Protein AF-A0A653CJC9-F1 (afdb_monomer_lite)

Radius of gyration: 12.44 Å; chains: 1; bounding box: 32×20×34 Å

Secondary structure (DSSP, 8-state):
--GGGSHHHHHHHHHHHHHHHHHTT-HHHHHHHHHHHHHHHHHHHHT---HHHHHHHHHHHHHHHHHHHT-

Sequence (71 aa):
MIMESSSLNKAHQQQRRAEALLRQRKYDECIECHRQAILQLTEASKMTENPRSLESIRLQKLYHEKQIDLM

pLDDT: mean 92.63, std 13.28, range [36.91, 98.44]

Foldseek 3Di:
DDPCPALQNLLVVLQVVLVVCVVVVVLVSSLVSLVSSLVSLVVNCVVDPDPVSNVVSVVSNVVSVVSNVVD

Structure (mmCIF, N/CA/C/O backbone):
data_AF-A0A653CJC9-F1
#
_entry.id   AF-A0A653CJC9-F1
#
loop_
_atom_site.group_PDB
_atom_site.id
_atom_site.type_symbol
_atom_site.label_atom_id
_atom_site.label_alt_id
_atom_site.label_comp_id
_atom_site.label_asym_id
_atom_site.label_entity_id
_atom_site.label_seq_id
_atom_site.pdbx_PDB_ins_code
_atom_site.Cartn_x
_atom_site.Cartn_y
_atom_site.Cartn_z
_atom_site.occupancy
_atom_site.B_iso_or_equiv
_atom_site.auth_seq_id
_atom_site.auth_comp_id
_atom_site.auth_asym_id
_atom_site.auth_atom_id
_atom_site.pdbx_PDB_model_num
ATOM 1 N N . MET A 1 1 ? 20.572 11.999 -4.391 1.00 36.91 1 MET A N 1
ATOM 2 C CA . MET A 1 1 ? 19.243 12.531 -4.763 1.00 36.91 1 MET A CA 1
ATOM 3 C C . MET A 1 1 ? 18.270 12.143 -3.667 1.00 36.91 1 MET A C 1
ATOM 5 O O . MET A 1 1 ? 18.220 10.977 -3.300 1.00 36.91 1 MET A O 1
ATOM 9 N N . ILE A 1 2 ? 17.623 13.144 -3.078 1.00 40.12 2 ILE A N 1
ATOM 10 C CA . ILE A 1 2 ? 16.789 13.045 -1.878 1.00 40.12 2 ILE A CA 1
ATOM 11 C C . ILE A 1 2 ? 15.578 12.155 -2.185 1.00 40.12 2 ILE A C 1
ATOM 13 O O . ILE A 1 2 ? 14.736 12.493 -3.010 1.00 40.12 2 ILE A O 1
ATOM 17 N N . MET A 1 3 ? 15.527 10.988 -1.544 1.00 48.69 3 MET A N 1
ATOM 18 C CA . MET A 1 3 ? 14.468 9.989 -1.712 1.00 48.69 3 MET A CA 1
ATOM 19 C C . MET A 1 3 ? 13.128 10.469 -1.113 1.00 48.69 3 MET A C 1
ATOM 21 O O . MET A 1 3 ? 12.075 9.933 -1.453 1.00 48.69 3 MET A O 1
ATOM 25 N N . GLU A 1 4 ? 13.147 11.507 -0.266 1.00 45.78 4 GLU A N 1
ATOM 26 C CA . GLU A 1 4 ? 12.029 12.001 0.560 1.00 45.78 4 GLU A CA 1
ATOM 27 C C . GLU A 1 4 ? 10.794 12.501 -0.217 1.00 45.78 4 GLU A C 1
ATOM 29 O O . GLU A 1 4 ? 9.733 12.660 0.378 1.00 45.78 4 GLU A O 1
ATOM 34 N N . SER A 1 5 ? 10.872 12.670 -1.542 1.00 59.12 5 SER A N 1
ATOM 35 C CA . SER A 1 5 ? 9.763 13.145 -2.389 1.00 59.12 5 SER A CA 1
ATOM 36 C C . SER A 1 5 ? 9.217 12.120 -3.397 1.00 59.12 5 SER A C 1
ATOM 38 O O . SER A 1 5 ? 8.348 12.466 -4.199 1.00 59.12 5 SER A O 1
ATOM 40 N N . SER A 1 6 ? 9.679 10.864 -3.371 1.00 82.94 6 SER A N 1
ATOM 41 C CA . SER A 1 6 ? 9.182 9.822 -4.287 1.00 82.94 6 SER A CA 1
ATOM 42 C C . SER A 1 6 ? 7.756 9.366 -3.940 1.00 82.94 6 SER A C 1
ATOM 44 O O . SER A 1 6 ? 7.377 9.307 -2.767 1.00 82.94 6 SER A O 1
ATOM 46 N N . SER A 1 7 ? 6.953 9.003 -4.948 1.00 86.94 7 SER A N 1
ATOM 47 C CA . SER A 1 7 ? 5.579 8.511 -4.744 1.00 86.94 7 SER A CA 1
ATOM 48 C C . SER A 1 7 ? 5.533 7.276 -3.827 1.00 86.94 7 SER A C 1
ATOM 50 O O . SER A 1 7 ? 4.628 7.148 -3.009 1.00 86.94 7 SER A O 1
ATOM 52 N N . LEU A 1 8 ? 6.567 6.425 -3.844 1.00 89.62 8 LEU A N 1
ATOM 53 C CA . LEU A 1 8 ? 6.705 5.307 -2.897 1.00 89.62 8 LEU A CA 1
ATOM 54 C C . LEU A 1 8 ? 6.788 5.775 -1.439 1.00 89.62 8 LEU A C 1
ATOM 56 O O . LEU A 1 8 ? 6.095 5.247 -0.570 1.00 89.62 8 LEU A O 1
ATOM 60 N N . ASN A 1 9 ? 7.574 6.815 -1.159 1.00 91.19 9 ASN A N 1
ATOM 61 C CA . ASN A 1 9 ? 7.685 7.345 0.197 1.00 91.19 9 ASN A CA 1
ATOM 62 C C . ASN A 1 9 ? 6.370 7.950 0.695 1.00 91.19 9 ASN A C 1
ATOM 64 O O . ASN A 1 9 ? 6.015 7.764 1.863 1.00 91.19 9 ASN A O 1
ATOM 68 N N . LYS A 1 10 ? 5.609 8.603 -0.191 1.00 94.25 10 LYS A N 1
ATOM 69 C CA . LYS A 1 10 ? 4.260 9.090 0.132 1.00 94.25 10 LYS A CA 1
ATOM 70 C C . LYS A 1 10 ? 3.302 7.935 0.428 1.00 94.25 10 LYS A C 1
ATOM 72 O O . LYS A 1 10 ? 2.555 8.024 1.399 1.00 94.25 10 LYS A O 1
ATOM 77 N N . ALA A 1 11 ? 3.358 6.838 -0.331 1.00 95.31 11 ALA A N 1
ATOM 78 C CA . ALA A 1 11 ? 2.554 5.646 -0.051 1.00 95.31 11 ALA A CA 1
ATOM 79 C C . ALA A 1 11 ? 2.852 5.070 1.345 1.00 95.31 11 ALA A C 1
ATOM 81 O O . ALA A 1 11 ? 1.940 4.878 2.149 1.00 95.31 11 ALA A O 1
ATOM 82 N N . HIS A 1 12 ? 4.132 4.904 1.694 1.00 94.69 12 HIS A N 1
ATOM 83 C CA . HIS A 1 12 ? 4.526 4.415 3.019 1.00 94.69 12 HIS A CA 1
ATOM 84 C C . HIS A 1 12 ? 4.156 5.376 4.156 1.00 94.69 12 HIS A C 1
ATOM 86 O O . HIS A 1 12 ? 3.840 4.935 5.262 1.00 94.69 12 HIS A O 1
ATOM 92 N N . GLN A 1 13 ? 4.179 6.690 3.917 1.00 96.56 13 GLN A N 1
ATOM 93 C CA . GLN A 1 13 ? 3.697 7.665 4.896 1.00 96.56 13 GLN A CA 1
ATOM 94 C C . GLN A 1 13 ? 2.200 7.484 5.170 1.00 96.56 13 GLN A C 1
ATOM 96 O O . GLN A 1 13 ? 1.797 7.479 6.336 1.00 96.56 13 GLN A O 1
ATOM 101 N N . GLN A 1 14 ? 1.393 7.300 4.121 1.00 97.25 14 GLN A N 1
ATOM 102 C CA . GLN A 1 14 ? -0.039 7.047 4.272 1.00 97.25 14 GLN A CA 1
ATOM 103 C C . GLN A 1 14 ? -0.308 5.726 4.994 1.00 97.25 14 GLN A C 1
ATOM 105 O O . GLN A 1 14 ? -1.170 5.687 5.865 1.0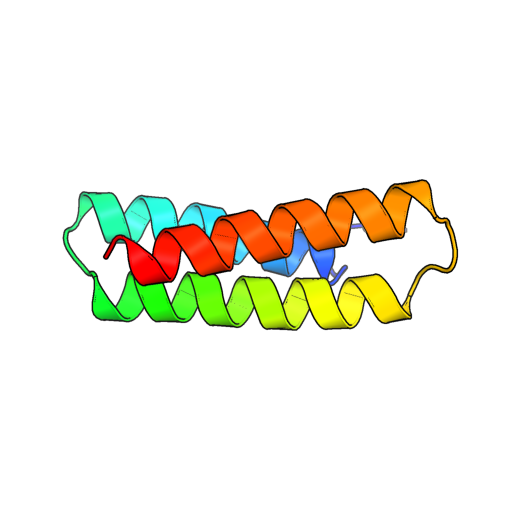0 97.25 14 GLN A O 1
ATOM 110 N N . GLN A 1 15 ? 0.475 4.676 4.731 1.00 96.75 15 GLN A N 1
ATOM 111 C CA . GLN A 1 15 ? 0.363 3.416 5.467 1.00 96.75 15 GLN A CA 1
ATOM 112 C C . GLN A 1 15 ? 0.575 3.606 6.978 1.00 96.75 15 GLN A C 1
ATOM 114 O O . GLN A 1 15 ? -0.279 3.214 7.770 1.00 96.75 15 GLN A O 1
ATOM 119 N N . ARG A 1 16 ? 1.666 4.267 7.392 1.00 98.12 16 ARG A N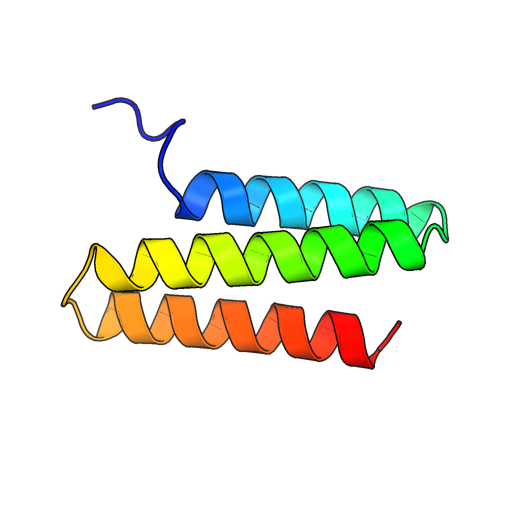 1
ATOM 120 C CA . ARG A 1 16 ? 1.926 4.528 8.822 1.00 98.12 16 ARG A CA 1
ATOM 121 C C . ARG A 1 16 ? 0.806 5.345 9.469 1.00 98.12 16 ARG A C 1
ATOM 123 O O . ARG A 1 16 ? 0.458 5.128 10.630 1.00 98.12 16 ARG A O 1
ATOM 130 N N . ARG A 1 17 ? 0.233 6.295 8.722 1.00 97.94 17 ARG A N 1
ATOM 131 C CA . ARG A 1 17 ? -0.920 7.081 9.176 1.00 97.94 17 ARG A CA 1
ATOM 132 C C . ARG A 1 17 ? -2.170 6.210 9.328 1.00 97.94 17 ARG A C 1
ATOM 134 O O . ARG A 1 17 ? -2.840 6.325 10.351 1.00 97.94 17 ARG A O 1
ATOM 141 N N . ALA A 1 18 ? -2.449 5.328 8.369 1.00 97.81 18 ALA A N 1
ATOM 142 C CA . ALA A 1 18 ? -3.562 4.386 8.426 1.00 97.81 18 ALA A CA 1
ATOM 143 C C . ALA A 1 18 ? -3.474 3.506 9.683 1.00 97.81 18 ALA A C 1
ATOM 145 O O . ALA A 1 18 ? -4.428 3.437 10.450 1.00 97.81 18 ALA A O 1
ATOM 146 N N . GLU A 1 19 ? -2.301 2.942 9.979 1.00 97.19 19 GLU A N 1
ATOM 147 C CA . GLU A 1 19 ? -2.063 2.125 11.180 1.00 97.19 19 GLU A CA 1
ATOM 148 C C . GLU A 1 19 ? -2.302 2.909 12.488 1.00 97.19 19 GLU A C 1
ATOM 150 O O . GLU A 1 19 ? -2.825 2.379 13.474 1.00 97.19 19 GLU A O 1
ATOM 155 N N . ALA A 1 20 ? -1.946 4.197 12.522 1.00 98.19 20 ALA A N 1
ATOM 156 C CA . ALA A 1 20 ? -2.217 5.060 13.670 1.00 98.19 20 ALA A CA 1
ATOM 157 C C . ALA A 1 20 ? -3.716 5.363 13.846 1.00 98.19 20 ALA A C 1
ATOM 159 O O . ALA A 1 20 ? -4.190 5.420 14.983 1.00 98.19 20 ALA A O 1
ATOM 160 N N . LEU A 1 21 ? -4.452 5.543 12.747 1.00 98.06 21 LEU A N 1
ATOM 161 C CA . LEU A 1 21 ? -5.899 5.781 12.747 1.00 98.06 21 LEU A CA 1
ATOM 162 C C . LEU A 1 21 ? -6.686 4.513 13.096 1.00 98.06 21 LEU A C 1
ATOM 164 O O . LEU A 1 21 ? -7.630 4.581 13.881 1.00 98.06 21 LEU A O 1
ATOM 168 N N . LEU A 1 22 ? -6.237 3.351 12.617 1.00 96.81 22 LEU A N 1
ATOM 169 C CA . LEU A 1 22 ? -6.819 2.052 12.949 1.00 96.81 22 LEU A CA 1
ATOM 170 C C . LEU A 1 22 ? -6.794 1.801 14.462 1.00 96.81 22 LEU A C 1
ATOM 172 O O . LEU A 1 22 ? -7.808 1.431 15.051 1.00 96.81 22 LEU A O 1
ATOM 176 N N . ARG A 1 23 ? -5.665 2.095 15.124 1.00 97.19 23 ARG A N 1
ATOM 177 C CA . ARG A 1 23 ? -5.548 2.010 16.595 1.00 97.19 23 ARG A CA 1
ATOM 178 C C . ARG A 1 23 ? -6.496 2.956 17.336 1.00 97.19 23 ARG A C 1
ATOM 180 O O . ARG A 1 23 ? -6.868 2.672 18.469 1.00 97.19 23 ARG A O 1
ATOM 187 N N . GLN A 1 24 ? -6.899 4.054 16.700 1.00 97.69 24 GLN A N 1
ATOM 188 C CA . GLN A 1 24 ? -7.874 5.013 17.228 1.00 97.69 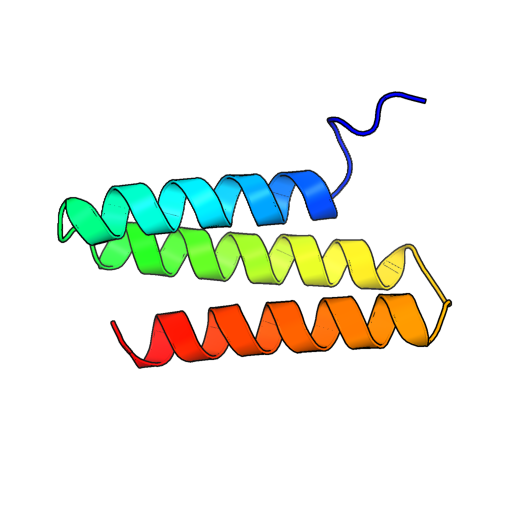24 GLN A CA 1
ATOM 189 C C . GLN A 1 24 ? -9.321 4.682 16.832 1.00 97.69 24 GLN A C 1
ATOM 191 O O . GLN A 1 24 ? -10.216 5.442 17.187 1.00 97.69 24 GLN A O 1
ATOM 196 N N . ARG A 1 25 ? -9.563 3.573 16.111 1.00 96.25 25 ARG A N 1
ATOM 197 C CA . ARG A 1 25 ? -10.879 3.188 15.559 1.00 96.25 25 ARG A CA 1
ATOM 198 C C . ARG A 1 25 ? -11.477 4.238 14.612 1.00 96.25 25 ARG A C 1
ATOM 200 O O . ARG A 1 25 ? -12.689 4.338 14.461 1.00 96.25 25 ARG A O 1
ATOM 207 N N . LYS A 1 26 ? -10.612 5.025 13.974 1.00 97.75 26 LYS A N 1
ATOM 208 C CA . LYS A 1 26 ? -10.961 6.041 12.978 1.00 97.75 26 LYS A CA 1
ATOM 209 C C . LYS A 1 26 ? -10.985 5.414 11.588 1.00 97.75 26 LYS A C 1
ATOM 211 O O . LYS A 1 26 ? -10.047 5.584 10.811 1.00 97.75 26 LYS A O 1
ATOM 216 N N . TYR A 1 27 ? -11.998 4.585 11.338 1.00 96.06 27 TYR A N 1
ATOM 217 C CA . TYR A 1 27 ? -12.046 3.710 10.162 1.00 96.06 27 TYR A CA 1
ATOM 218 C C . TYR A 1 27 ? -12.164 4.491 8.849 1.00 96.06 27 TYR A C 1
ATOM 220 O O . TYR A 1 27 ? -11.402 4.217 7.927 1.00 96.06 27 TYR A O 1
ATOM 228 N N . ASP A 1 28 ? -13.000 5.530 8.789 1.00 97.88 28 ASP A N 1
ATOM 229 C CA . ASP A 1 28 ? -13.164 6.345 7.576 1.00 97.88 28 ASP A CA 1
ATOM 230 C C . ASP A 1 28 ? -11.853 7.031 7.159 1.00 97.88 28 ASP A C 1
ATOM 232 O O . ASP A 1 28 ? -11.430 6.951 6.002 1.00 97.88 28 ASP A O 1
ATOM 236 N N . GLU A 1 29 ? -11.145 7.659 8.106 1.00 97.81 29 GLU A N 1
ATOM 237 C CA . GLU A 1 29 ? -9.851 8.279 7.806 1.00 97.81 29 GLU A CA 1
ATOM 238 C C . GLU A 1 29 ? -8.769 7.234 7.484 1.00 97.81 29 GLU A C 1
ATOM 240 O O . GLU A 1 29 ? -7.837 7.516 6.725 1.00 97.81 29 GLU A O 1
ATOM 245 N N . CYS A 1 30 ? -8.871 6.032 8.059 1.00 98.06 30 CYS A N 1
ATOM 246 C CA . CYS A 1 30 ? -7.972 4.916 7.778 1.00 98.06 30 CYS A CA 1
ATOM 247 C C . CYS A 1 30 ? -8.137 4.415 6.333 1.00 98.06 30 CYS A C 1
ATOM 249 O O . CYS A 1 30 ? -7.144 4.306 5.605 1.00 98.06 30 CYS A O 1
ATOM 251 N N . ILE A 1 31 ? -9.384 4.217 5.892 1.00 98.25 31 ILE A N 1
ATOM 252 C CA . ILE A 1 31 ? -9.738 3.856 4.513 1.00 98.25 31 ILE A CA 1
ATOM 253 C C . ILE A 1 31 ? -9.190 4.898 3.537 1.00 98.25 31 ILE A C 1
ATOM 255 O O . ILE A 1 31 ? -8.572 4.542 2.530 1.00 98.25 31 ILE A O 1
ATOM 259 N N . GLU A 1 32 ? -9.349 6.188 3.842 1.00 98.44 32 GLU A N 1
ATOM 260 C CA . GLU A 1 32 ? -8.844 7.247 2.970 1.00 98.44 32 GLU A CA 1
ATOM 261 C C . GLU A 1 32 ? -7.313 7.218 2.857 1.00 98.44 32 GLU A C 1
ATOM 263 O O . GLU A 1 32 ? -6.768 7.360 1.763 1.00 98.44 32 GLU A O 1
ATOM 268 N N . CYS A 1 33 ? -6.593 6.933 3.946 1.00 98.38 33 CYS A N 1
ATOM 269 C CA . CYS A 1 33 ? -5.140 6.759 3.883 1.00 98.38 33 CYS A CA 1
ATOM 270 C C . CYS A 1 33 ? -4.741 5.604 2.946 1.00 98.38 33 CYS A C 1
ATOM 272 O O . CYS A 1 33 ? -3.809 5.750 2.153 1.00 98.38 33 CYS A O 1
ATOM 274 N N . HIS A 1 34 ? -5.454 4.475 2.978 1.00 98.38 34 HIS A N 1
ATOM 275 C CA . HIS A 1 34 ? -5.190 3.362 2.063 1.00 98.38 34 HIS A CA 1
ATOM 276 C C . HIS A 1 34 ? -5.492 3.709 0.600 1.00 98.38 34 HIS A C 1
ATOM 278 O O . HIS A 1 34 ? -4.682 3.389 -0.273 1.00 98.38 34 HIS A O 1
ATOM 284 N N . ARG A 1 35 ? -6.574 4.446 0.319 1.00 98.44 35 ARG A N 1
ATOM 285 C CA . ARG A 1 35 ? -6.865 4.961 -1.034 1.00 98.44 35 ARG A CA 1
ATOM 286 C C . ARG A 1 35 ? -5.755 5.877 -1.544 1.00 98.44 35 ARG A C 1
ATOM 288 O O . ARG A 1 35 ? -5.289 5.719 -2.674 1.00 98.44 35 ARG A O 1
ATOM 295 N N . GLN A 1 36 ? -5.269 6.784 -0.697 1.00 98.19 36 GLN A N 1
ATOM 296 C CA . GLN A 1 36 ? -4.147 7.656 -1.043 1.00 98.19 36 GLN A CA 1
ATOM 297 C C . GLN A 1 36 ? -2.853 6.863 -1.273 1.00 98.19 36 GLN A C 1
ATOM 299 O O . GLN A 1 36 ? -2.104 7.175 -2.199 1.00 98.19 36 GLN A O 1
ATOM 304 N N . ALA A 1 37 ? -2.592 5.805 -0.499 1.00 98.00 37 ALA A N 1
ATOM 305 C CA . ALA A 1 37 ? -1.443 4.930 -0.732 1.00 98.00 37 ALA A CA 1
ATOM 306 C C . ALA A 1 37 ? -1.521 4.235 -2.106 1.00 98.00 37 ALA A C 1
ATOM 308 O O . ALA A 1 37 ? -0.537 4.239 -2.847 1.00 98.00 37 ALA A O 1
ATOM 309 N N . ILE A 1 38 ? -2.697 3.724 -2.492 1.00 98.38 38 ILE A N 1
ATOM 310 C CA . ILE A 1 38 ? -2.941 3.106 -3.808 1.00 98.38 38 ILE A CA 1
ATOM 311 C C . ILE A 1 38 ? -2.692 4.100 -4.951 1.00 98.38 38 ILE A C 1
ATOM 313 O O . ILE A 1 38 ? -2.076 3.737 -5.960 1.00 98.38 38 ILE A O 1
ATOM 317 N N . LEU A 1 39 ? -3.129 5.355 -4.800 1.00 97.81 39 LEU A N 1
ATOM 318 C CA . LEU A 1 39 ? -2.879 6.411 -5.784 1.00 97.81 39 LEU A CA 1
ATOM 319 C C . LEU A 1 39 ? -1.374 6.649 -5.963 1.00 97.81 39 LEU A C 1
ATOM 321 O O . LEU A 1 39 ? -0.865 6.626 -7.082 1.00 97.81 39 LEU A O 1
ATOM 325 N N . GLN A 1 40 ? -0.641 6.808 -4.861 1.00 97.25 40 GLN A N 1
ATOM 326 C CA . GLN A 1 40 ? 0.802 7.050 -4.901 1.00 97.25 40 GLN A CA 1
ATOM 327 C C . GLN A 1 40 ? 1.587 5.851 -5.458 1.00 97.25 40 GLN A C 1
ATOM 329 O O . GLN A 1 40 ? 2.534 6.035 -6.222 1.00 97.25 40 GLN A O 1
ATOM 334 N N . LEU A 1 41 ? 1.173 4.621 -5.144 1.00 97.00 41 LEU A N 1
ATOM 335 C CA . LEU A 1 41 ? 1.732 3.401 -5.736 1.00 97.00 41 LEU A CA 1
ATOM 336 C C . LEU A 1 41 ? 1.462 3.320 -7.241 1.00 97.00 41 LEU A C 1
ATOM 338 O O . LEU A 1 41 ? 2.328 2.903 -8.007 1.00 97.00 41 LEU A O 1
ATOM 342 N N . THR A 1 42 ? 0.285 3.760 -7.685 1.00 96.62 42 THR A N 1
ATOM 343 C CA . THR A 1 42 ? -0.041 3.823 -9.114 1.00 96.62 42 THR A CA 1
ATOM 344 C C . THR A 1 42 ? 0.865 4.822 -9.834 1.00 96.62 42 THR A C 1
ATOM 346 O O . THR A 1 42 ? 1.432 4.477 -10.869 1.00 96.62 42 THR A O 1
ATOM 34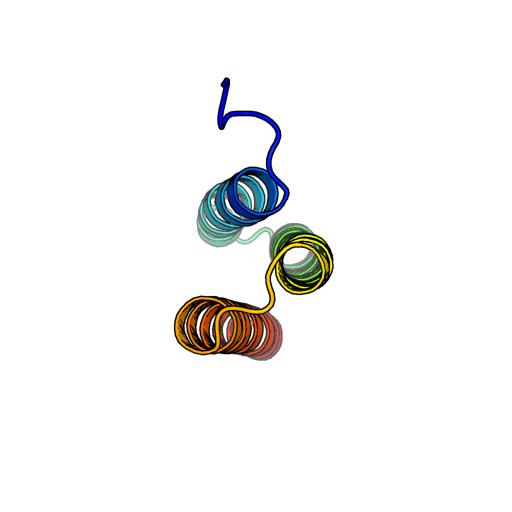9 N N . GLU A 1 43 ? 1.116 5.999 -9.258 1.00 95.12 43 GLU A N 1
ATOM 350 C CA . GLU A 1 43 ? 2.104 6.934 -9.812 1.00 95.12 43 GLU A CA 1
ATOM 351 C C . GLU A 1 43 ? 3.529 6.366 -9.779 1.00 95.12 43 GLU A C 1
ATOM 353 O O . GLU A 1 43 ? 4.265 6.509 -10.750 1.00 95.12 43 GLU A O 1
ATOM 358 N N . ALA A 1 44 ? 3.915 5.652 -8.717 1.00 93.38 44 ALA A N 1
ATOM 359 C CA . ALA A 1 44 ? 5.221 4.995 -8.647 1.00 93.38 44 ALA A CA 1
ATOM 360 C C . ALA A 1 44 ? 5.413 3.954 -9.761 1.00 93.38 44 ALA A C 1
ATOM 362 O O . ALA A 1 44 ? 6.505 3.859 -10.321 1.00 93.38 44 ALA A O 1
ATOM 363 N N . SER A 1 45 ? 4.363 3.202 -10.113 1.00 94.75 45 SER A N 1
ATOM 364 C CA . SER A 1 45 ? 4.444 2.194 -11.179 1.00 94.75 45 SER A CA 1
ATOM 365 C C . SER A 1 45 ? 4.714 2.799 -12.555 1.00 94.75 45 SER A C 1
ATOM 367 O O . SER A 1 45 ? 5.378 2.170 -13.367 1.00 94.75 45 SER A O 1
ATOM 369 N N . LYS A 1 46 ? 4.285 4.044 -12.802 1.00 94.31 46 LYS A N 1
ATOM 370 C CA . LYS A 1 46 ? 4.557 4.757 -14.060 1.00 94.31 46 LYS A CA 1
ATOM 371 C C . LYS A 1 46 ? 6.020 5.189 -14.199 1.00 94.31 46 LYS A C 1
ATOM 373 O O . LYS A 1 46 ? 6.455 5.505 -15.298 1.00 94.31 46 LYS A O 1
ATOM 378 N N . MET A 1 47 ? 6.774 5.219 -13.098 1.00 92.75 47 MET A N 1
ATOM 379 C CA . MET A 1 47 ? 8.163 5.694 -13.062 1.00 92.75 47 MET A CA 1
ATOM 380 C C . MET A 1 47 ? 9.192 4.570 -13.231 1.00 92.75 47 MET A C 1
ATOM 382 O O . MET A 1 47 ? 10.393 4.815 -13.126 1.00 92.75 47 MET A O 1
ATOM 386 N N . THR A 1 48 ? 8.752 3.326 -13.432 1.00 91.12 48 THR A N 1
ATOM 387 C CA . THR A 1 48 ? 9.647 2.177 -13.560 1.00 91.12 48 THR A CA 1
ATOM 388 C C . THR A 1 48 ? 9.112 1.162 -14.559 1.00 91.12 48 THR A C 1
ATOM 390 O O . THR A 1 48 ? 7.930 0.848 -14.569 1.00 91.12 48 THR A O 1
ATOM 393 N N . GLU A 1 49 ? 10.006 0.599 -15.364 1.00 92.31 49 GLU A N 1
ATOM 394 C CA . GLU A 1 49 ? 9.706 -0.529 -16.255 1.00 92.31 49 GLU A CA 1
ATOM 395 C C . GLU A 1 49 ? 10.261 -1.850 -15.701 1.00 92.31 49 GLU A C 1
ATOM 397 O O . GLU A 1 49 ? 10.099 -2.908 -16.305 1.00 92.31 49 GLU A O 1
ATOM 402 N N . ASN A 1 50 ? 10.934 -1.815 -14.543 1.00 95.00 50 ASN A N 1
ATOM 403 C CA . ASN A 1 50 ? 11.540 -3.001 -13.955 1.00 95.00 50 ASN A CA 1
ATOM 404 C C . ASN A 1 50 ? 10.441 -3.979 -13.491 1.00 95.00 50 ASN A C 1
ATOM 406 O O . ASN A 1 50 ? 9.687 -3.641 -12.573 1.00 95.00 50 ASN A O 1
ATOM 410 N N . PRO A 1 51 ? 10.379 -5.215 -14.027 1.00 96.00 51 PRO A N 1
ATOM 411 C CA . PRO A 1 51 ? 9.300 -6.147 -13.701 1.00 96.00 51 PRO A CA 1
ATOM 412 C C . PRO A 1 51 ? 9.220 -6.510 -12.214 1.00 96.00 51 PRO A C 1
ATOM 414 O O . PRO A 1 51 ? 8.129 -6.691 -11.681 1.00 96.00 51 PRO A O 1
ATOM 417 N N . ARG A 1 52 ? 10.361 -6.576 -11.510 1.00 95.50 52 ARG A N 1
ATOM 418 C CA . ARG A 1 52 ? 10.381 -6.861 -10.065 1.00 95.50 52 ARG A CA 1
ATOM 419 C C . ARG A 1 52 ? 9.825 -5.691 -9.260 1.00 95.50 52 ARG A C 1
ATOM 421 O O . ARG A 1 52 ? 9.096 -5.907 -8.295 1.00 95.50 52 ARG A O 1
ATOM 428 N N . SER A 1 53 ? 10.151 -4.461 -9.652 1.00 93.81 53 SER A N 1
ATOM 429 C CA . SER A 1 53 ? 9.599 -3.258 -9.023 1.00 93.81 53 SER A CA 1
ATOM 430 C C . SER A 1 53 ? 8.096 -3.147 -9.267 1.00 93.81 53 SER A C 1
ATOM 432 O O . SER A 1 53 ? 7.353 -2.894 -8.322 1.00 93.81 53 SER A O 1
ATOM 434 N N . LEU A 1 54 ? 7.639 -3.401 -10.496 1.00 96.06 54 LEU A N 1
ATOM 435 C CA . LEU A 1 54 ? 6.216 -3.413 -10.839 1.00 96.06 54 LEU A CA 1
ATOM 436 C C . LEU A 1 54 ? 5.443 -4.465 -10.037 1.00 96.06 54 LEU A C 1
ATOM 438 O O . LEU A 1 54 ? 4.393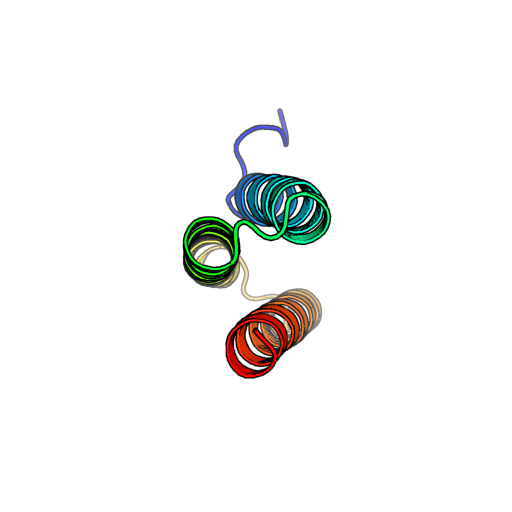 -4.151 -9.478 1.00 96.06 54 LEU A O 1
ATOM 442 N N . GLU A 1 55 ? 5.984 -5.677 -9.906 1.00 97.88 55 GLU A N 1
ATOM 443 C CA . GLU A 1 55 ? 5.359 -6.733 -9.105 1.00 97.88 55 GLU A CA 1
ATOM 444 C C . GLU A 1 55 ? 5.301 -6.368 -7.615 1.00 97.88 55 GLU A C 1
ATOM 446 O O . GLU A 1 55 ? 4.263 -6.523 -6.973 1.00 97.88 55 GLU A O 1
ATOM 451 N N . SER A 1 56 ? 6.378 -5.797 -7.067 1.00 96.75 56 SER A N 1
ATOM 452 C CA . SER A 1 56 ? 6.391 -5.299 -5.686 1.00 96.75 56 SER A CA 1
ATOM 453 C C . SER A 1 56 ? 5.325 -4.223 -5.452 1.00 96.75 56 SER A C 1
ATOM 455 O O . SER A 1 56 ? 4.604 -4.262 -4.453 1.00 96.75 56 SER A O 1
ATOM 457 N N . ILE A 1 57 ? 5.170 -3.282 -6.388 1.00 97.06 57 ILE A N 1
ATOM 458 C CA . ILE A 1 57 ? 4.143 -2.235 -6.312 1.00 97.06 57 ILE A CA 1
ATOM 459 C C . ILE A 1 57 ? 2.739 -2.847 -6.397 1.00 97.06 57 ILE A C 1
ATOM 461 O O . ILE A 1 57 ? 1.854 -2.462 -5.631 1.00 97.06 57 ILE A O 1
ATOM 465 N N . ARG A 1 58 ? 2.527 -3.827 -7.284 1.00 97.94 58 ARG A N 1
ATOM 466 C CA . ARG A 1 58 ? 1.249 -4.541 -7.420 1.00 97.94 58 ARG A CA 1
ATOM 467 C C . ARG A 1 58 ? 0.849 -5.229 -6.115 1.00 97.94 58 ARG A C 1
ATOM 469 O O . ARG A 1 58 ? -0.288 -5.076 -5.677 1.00 97.94 58 ARG A O 1
ATOM 476 N N . LEU A 1 59 ? 1.779 -5.934 -5.470 1.00 98.38 59 LEU A N 1
ATOM 477 C CA . LEU A 1 59 ? 1.536 -6.595 -4.184 1.00 98.38 59 LEU A CA 1
ATOM 478 C C . LEU A 1 59 ? 1.181 -5.591 -3.075 1.00 98.38 59 LEU A C 1
ATOM 480 O O . LEU A 1 59 ? 0.269 -5.845 -2.290 1.00 98.38 59 LEU A O 1
ATOM 484 N N . GLN A 1 60 ? 1.839 -4.429 -3.039 1.00 98.06 60 GLN A N 1
ATOM 485 C CA . GLN A 1 60 ? 1.505 -3.362 -2.088 1.00 98.06 60 GLN A CA 1
ATOM 486 C C . GLN A 1 60 ? 0.106 -2.776 -2.330 1.00 98.06 60 GLN A C 1
ATOM 488 O O . GLN A 1 60 ? -0.625 -2.519 -1.374 1.00 98.06 60 GLN A O 1
ATOM 493 N N . LYS A 1 61 ? -0.309 -2.606 -3.594 1.00 98.38 61 LYS A N 1
ATOM 494 C CA . LYS A 1 61 ? -1.675 -2.161 -3.920 1.00 98.38 61 LYS A CA 1
ATOM 495 C C . LYS A 1 61 ? -2.721 -3.163 -3.434 1.00 98.38 61 LYS A C 1
ATOM 497 O O . LYS A 1 61 ? -3.644 -2.762 -2.733 1.00 98.38 61 LYS A O 1
ATOM 502 N N . LEU A 1 62 ? -2.519 -4.453 -3.716 1.00 98.44 62 LEU A N 1
ATOM 503 C CA . LEU A 1 62 ? -3.409 -5.524 -3.253 1.00 98.44 62 LEU A CA 1
ATOM 504 C C . LEU A 1 62 ? -3.520 -5.572 -1.725 1.00 98.44 62 LEU A C 1
ATOM 506 O O . LEU A 1 62 ? -4.595 -5.820 -1.185 1.00 98.44 62 LEU A O 1
ATOM 510 N N . TYR A 1 63 ? -2.416 -5.325 -1.016 1.00 98.12 63 TYR A N 1
ATOM 511 C CA . TYR A 1 63 ? -2.442 -5.214 0.439 1.00 98.12 63 TYR A CA 1
ATOM 512 C C . TYR A 1 63 ? -3.382 -4.091 0.899 1.00 98.12 63 TYR A C 1
ATOM 514 O O . TYR A 1 63 ? -4.217 -4.327 1.769 1.00 98.12 63 TYR A O 1
ATOM 522 N N . HIS A 1 64 ? -3.284 -2.897 0.308 1.00 98.38 64 HIS A N 1
ATOM 523 C CA . HIS A 1 64 ? -4.141 -1.766 0.671 1.00 98.38 64 HIS A CA 1
ATOM 524 C C . HIS A 1 64 ? -5.609 -1.968 0.290 1.00 98.38 64 HIS A C 1
ATOM 526 O O . HIS A 1 64 ? -6.473 -1.617 1.085 1.00 98.38 64 HIS A O 1
ATOM 532 N N . GLU A 1 65 ? -5.893 -2.565 -0.868 1.00 98.44 65 GLU A N 1
ATOM 533 C CA . GLU A 1 65 ? -7.258 -2.945 -1.264 1.00 98.44 65 GLU A CA 1
ATOM 534 C C . GLU A 1 65 ? -7.864 -3.899 -0.229 1.00 98.44 65 GLU A C 1
ATOM 536 O O . GLU A 1 65 ? -8.922 -3.623 0.328 1.00 98.44 65 GLU A O 1
ATOM 541 N N . LYS A 1 66 ? -7.115 -4.937 0.163 1.00 98.31 66 LYS A N 1
ATOM 542 C CA . LYS A 1 66 ? -7.549 -5.867 1.208 1.00 98.31 66 LYS A CA 1
ATOM 543 C C . LYS A 1 66 ? -7.743 -5.195 2.570 1.00 98.31 66 LYS A C 1
ATOM 545 O O . LYS A 1 66 ? -8.613 -5.614 3.322 1.00 98.31 66 LYS A O 1
ATOM 550 N N . GLN A 1 67 ? -6.924 -4.204 2.934 1.00 97.44 67 GLN A N 1
ATOM 551 C CA . GLN A 1 67 ? -7.134 -3.464 4.185 1.00 97.44 67 GLN A CA 1
ATOM 552 C C . GLN A 1 67 ? -8.437 -2.662 4.153 1.00 97.44 67 GLN A C 1
ATOM 554 O O . GLN A 1 67 ? -9.132 -2.647 5.160 1.00 97.44 67 GLN A O 1
ATOM 559 N N . ILE A 1 68 ? -8.783 -2.047 3.017 1.00 97.69 68 ILE A N 1
ATOM 560 C CA . ILE A 1 68 ? -10.056 -1.332 2.851 1.00 97.69 68 ILE A CA 1
ATOM 561 C C . ILE A 1 68 ? -11.239 -2.297 2.984 1.00 97.69 68 ILE A C 1
ATOM 563 O O . ILE A 1 68 ? -12.188 -1.975 3.683 1.00 97.69 68 ILE A O 1
ATOM 567 N N . ASP A 1 69 ? -11.162 -3.483 2.376 1.00 97.25 69 ASP A N 1
ATOM 568 C CA . ASP A 1 69 ? -12.242 -4.482 2.430 1.00 97.25 69 ASP A CA 1
ATOM 569 C C . ASP A 1 69 ? -12.473 -5.076 3.835 1.00 97.25 69 ASP A C 1
ATOM 571 O O . ASP A 1 69 ? -13.522 -5.661 4.099 1.00 97.25 69 ASP A O 1
ATOM 575 N N . LEU A 1 70 ? -11.47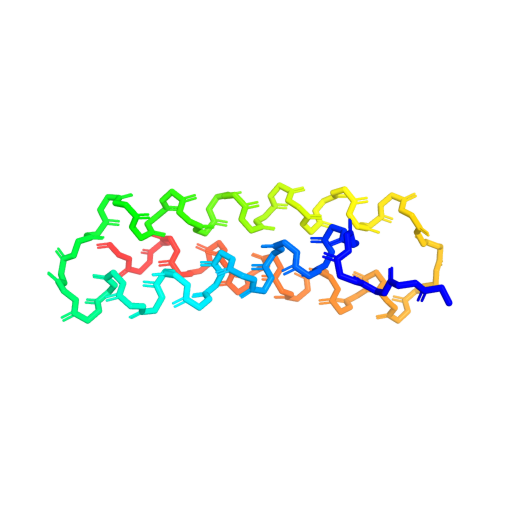8 -4.986 4.726 1.00 94.50 70 LEU A N 1
ATOM 576 C CA . LEU A 1 70 ? -11.524 -5.533 6.089 1.00 94.50 70 LEU A CA 1
ATOM 577 C C . LEU A 1 70 ? -11.978 -4.523 7.154 1.00 94.50 70 LEU A C 1
ATOM 579 O O . LEU A 1 70 ? -12.141 -4.922 8.311 1.00 94.50 70 LEU A O 1
ATOM 583 N N . MET A 1 71 ? -12.106 -3.244 6.800 1.00 89.31 71 MET A N 1
ATOM 584 C CA . MET A 1 71 ? -12.507 -2.158 7.705 1.00 89.31 71 MET A CA 1
ATOM 585 C C . MET A 1 71 ? -14.013 -1.941 7.674 1.00 89.31 71 MET A C 1
ATOM 587 O O . MET A 1 71 ? -14.567 -1.752 8.779 1.00 89.31 71 MET A O 1
#

Organism: Callosobruchus maculatus (NCBI:txid64391)

InterPro domains:
  IPR033393 Nuclear receptor-binding factor 2, MIT domain [PF17169] (6-70)
  IPR039679 Nuclear receptor-binding factor 2 [PTHR14964] (3-71)